Protein AF-A0AA35XGH9-F1 (afdb_monomer_lite)

Organism: Geodia barretti (NCBI:txid519541)

Sequence (153 aa):
MNESHFRDLMIQHCRPPPAKVHTEASLIKMGFPTHLLNGPLTPCLCHLEKASLEKITADGYFCPQCNSKYCELPVTCQVCGLTLVKAPHLARSYYHLFPLPAFTETLLERSICVGCQSIVTEKVYSCPKCTQHFCLDCDLYIHETLHNCPGCL

Secondary structure (DSSP, 8-state):
--HHHHHHHHHHHHSPPPPPTT-------EE-PEEESS---EE-TTSSSS--S-SEES-EEE-TTT--EESSSSEE-TTT-PEE--HHHHHHHHHHHSPPPPPEEE--SSEE-TTT--EESS-EEE-TTT--EE-HHHHHHIIIII-S-TT--

pLDDT: mean 87.05, std 8.36, range [56.78, 95.31]

Radius of gyration: 23.06 Å; chains: 1; bounding box: 48×38×59 Å

Foldseek 3Di:
DDPVVVVVVVVVVVQDDDDDPPDDDDDAAAFAWDKDDQAPFDAAPVCPPPPDPPRTDRIATAGPPPRHGHRDDQDQDPPPRHGYHHPVVVVVCVCSVPFQDQFDWDADQWDQAPPPRDIDGGIWTARPPQRGTHDPVVSCCCRPPVRDDPSVD

InterPro domains:
  IPR004595 TFIIH C1-like domain [PF07975] (119-152)
  IPR004595 TFIIH C1-like domain [SM01047] (112-153)
  IPR007198 Ssl1-like [PF04056] (2-33)
  IPR012170 TFIIH subunit Ssl1/p44 [TIGR00622] (60-152)
  IPR013083 Zinc finger, RING/FYVE/PHD-type [G3DSA:3.30.40.10] (98-153)
  IPR013087 Zinc finger C2H2-type [PS00028] (127-147)
  IPR013087 Zinc finger C2H2-type [PS50157] (125-147)
  IPR046349 C1-like domain superfamily [SSF57889] (96-152)

Structure (mmCIF, N/CA/C/O backbone):
data_AF-A0AA35XGH9-F1
#
_entry.id   AF-A0AA35XGH9-F1
#
loop_
_atom_site.group_PDB
_atom_site.id
_atom_site.type_symbol
_atom_site.label_atom_id
_atom_site.label_alt_id
_atom_site.label_comp_id
_atom_site.label_asym_id
_atom_site.label_entity_id
_atom_site.label_seq_id
_atom_site.pdbx_PDB_ins_code
_atom_site.Cartn_x
_atom_site.Cartn_y
_atom_site.Cartn_z
_atom_site.occupancy
_atom_site.B_iso_or_equiv
_atom_site.auth_seq_id
_atom_site.auth_comp_id
_atom_site.auth_asym_id
_atom_site.auth_atom_id
_atom_site.pdbx_PDB_model_num
ATOM 1 N N . MET A 1 1 ? -17.480 -11.748 -27.181 1.00 63.53 1 MET A N 1
ATOM 2 C CA . MET A 1 1 ? -17.160 -11.405 -25.779 1.00 63.53 1 MET A CA 1
ATOM 3 C C . MET A 1 1 ? -16.435 -12.603 -25.201 1.00 63.53 1 MET A C 1
ATOM 5 O O . MET A 1 1 ? -17.053 -13.651 -25.090 1.00 63.53 1 MET A O 1
ATOM 9 N N . ASN A 1 2 ? -15.132 -12.479 -24.955 1.00 88.00 2 ASN A N 1
ATOM 10 C CA . ASN A 1 2 ? -14.285 -13.590 -24.512 1.00 88.00 2 ASN A CA 1
ATOM 11 C C . ASN A 1 2 ? -14.015 -13.463 -23.008 1.00 88.00 2 ASN A C 1
ATOM 13 O O . ASN A 1 2 ? -14.024 -12.354 -22.475 1.00 88.00 2 ASN A O 1
ATOM 17 N N . GLU A 1 3 ? -13.749 -14.581 -22.337 1.00 93.00 3 GLU A N 1
ATOM 18 C CA . GLU A 1 3 ? -13.469 -14.636 -20.895 1.00 93.00 3 GLU A CA 1
ATOM 19 C C . GLU A 1 3 ? -12.284 -13.745 -20.482 1.00 93.00 3 GLU A C 1
ATOM 21 O O . GLU A 1 3 ? -12.351 -13.061 -19.462 1.00 93.00 3 GLU A O 1
ATOM 26 N N . SER A 1 4 ? -11.242 -13.670 -21.319 1.00 90.75 4 SER A N 1
ATOM 27 C CA . SER A 1 4 ? -10.092 -12.779 -21.111 1.00 90.75 4 SER A CA 1
ATOM 28 C C . SER A 1 4 ? -10.510 -11.313 -21.034 1.00 90.75 4 SER A C 1
ATOM 30 O O . SER A 1 4 ? -10.194 -10.628 -20.069 1.00 90.75 4 SER A O 1
ATOM 32 N N . HIS A 1 5 ? -11.318 -10.863 -21.993 1.00 90.19 5 HIS A N 1
ATOM 33 C CA . HIS A 1 5 ? -11.815 -9.492 -22.026 1.00 90.19 5 HIS A CA 1
ATOM 34 C C . HIS A 1 5 ? -12.677 -9.158 -20.800 1.00 90.19 5 HIS A C 1
ATOM 36 O O . HIS A 1 5 ? -12.585 -8.061 -20.257 1.00 90.19 5 HIS A O 1
ATOM 42 N N . PHE A 1 6 ? -13.497 -10.105 -20.330 1.00 92.88 6 PHE A N 1
ATOM 43 C CA . PHE A 1 6 ? -14.272 -9.914 -19.103 1.00 92.88 6 PHE A CA 1
ATOM 44 C C . PHE A 1 6 ? -13.365 -9.780 -17.872 1.00 92.88 6 PHE A C 1
ATOM 46 O O . PHE A 1 6 ? -13.572 -8.887 -17.050 1.00 92.88 6 PHE A O 1
ATOM 53 N N . ARG A 1 7 ? -12.326 -10.617 -17.763 1.00 91.38 7 ARG A N 1
ATOM 54 C CA . ARG A 1 7 ? -11.330 -10.520 -16.689 1.00 91.38 7 ARG A CA 1
ATOM 55 C C . ARG A 1 7 ? -10.601 -9.174 -16.711 1.00 91.38 7 ARG A C 1
ATOM 57 O O . ARG A 1 7 ? -10.429 -8.575 -15.652 1.00 91.38 7 ARG A O 1
ATOM 64 N N . ASP A 1 8 ? -10.238 -8.679 -17.890 1.00 88.88 8 ASP A N 1
ATOM 65 C CA . ASP A 1 8 ? -9.571 -7.384 -18.045 1.00 88.88 8 ASP A CA 1
ATOM 66 C C . ASP A 1 8 ? -10.461 -6.232 -17.560 1.00 88.88 8 ASP A C 1
ATOM 68 O O . ASP A 1 8 ? -10.007 -5.376 -16.799 1.00 88.88 8 ASP A O 1
ATOM 72 N N . LEU A 1 9 ? -11.750 -6.242 -17.922 1.00 89.75 9 LEU A N 1
ATOM 73 C CA . LEU A 1 9 ? -12.725 -5.263 -17.430 1.00 89.75 9 LEU A CA 1
ATOM 74 C C . LEU A 1 9 ? -12.867 -5.318 -15.902 1.00 89.75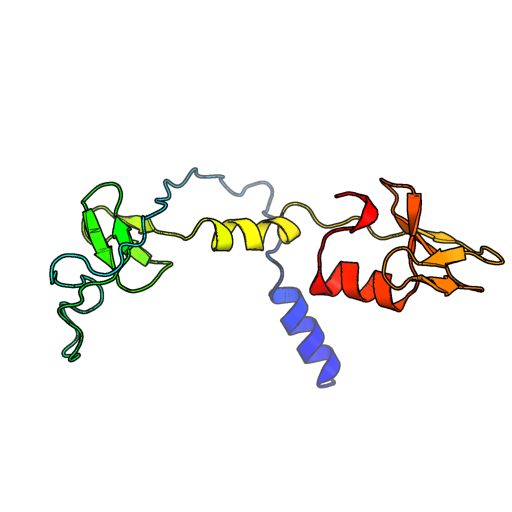 9 LEU A C 1
ATOM 76 O O . LEU A 1 9 ? -12.895 -4.279 -15.242 1.00 89.75 9 LEU A O 1
ATOM 80 N N . MET A 1 10 ? -12.903 -6.517 -15.317 1.00 90.38 10 MET A N 1
ATOM 81 C CA . MET A 1 10 ? -12.958 -6.679 -13.861 1.00 90.38 10 MET A CA 1
ATOM 82 C C . MET A 1 10 ? -11.716 -6.094 -13.175 1.00 90.38 10 MET A C 1
ATOM 84 O O . MET A 1 10 ? -11.847 -5.374 -12.186 1.00 90.38 10 MET A O 1
ATOM 88 N N . ILE A 1 11 ? -10.519 -6.339 -13.720 1.00 86.69 11 ILE A N 1
ATOM 89 C CA . ILE A 1 11 ? -9.257 -5.798 -13.189 1.00 86.69 11 ILE A CA 1
ATOM 90 C C . ILE A 1 11 ? -9.222 -4.268 -13.291 1.00 86.69 11 ILE A C 1
ATOM 92 O O . ILE A 1 11 ? -8.754 -3.602 -12.364 1.00 86.69 11 ILE A O 1
ATOM 96 N N . GLN A 1 12 ? -9.750 -3.687 -14.373 1.00 85.56 12 GLN A N 1
ATOM 97 C CA . GLN A 1 12 ? -9.847 -2.231 -14.518 1.00 85.56 12 GLN A CA 1
ATOM 98 C C . GLN A 1 12 ? -10.669 -1.595 -13.389 1.00 85.56 12 GLN A C 1
ATOM 100 O O . GLN A 1 12 ? -10.284 -0.547 -12.874 1.00 85.56 12 GLN A O 1
ATOM 105 N N . HIS A 1 13 ? -11.741 -2.256 -12.943 1.00 86.38 13 HIS A N 1
ATOM 106 C CA . HIS A 1 13 ? -12.571 -1.788 -11.830 1.00 86.38 13 HIS A CA 1
ATOM 107 C C . HIS A 1 13 ? -11.964 -2.019 -10.438 1.00 86.38 13 HIS A C 1
ATOM 109 O O . HIS A 1 13 ? -12.447 -1.436 -9.468 1.00 86.38 13 HIS A O 1
ATOM 115 N N . CYS A 1 14 ? -10.896 -2.813 -10.309 1.00 84.25 14 CYS A N 1
ATOM 116 C CA . CYS A 1 14 ? -10.157 -2.928 -9.050 1.00 84.25 14 CYS A CA 1
ATOM 117 C C . CYS A 1 14 ? -9.330 -1.671 -8.734 1.00 84.25 14 CYS A C 1
ATOM 119 O O . CYS A 1 14 ? -8.983 -1.449 -7.574 1.00 84.25 14 CYS A O 1
ATOM 121 N N . ARG A 1 15 ? -8.994 -0.851 -9.741 1.00 79.38 15 ARG A N 1
ATOM 122 C CA . ARG A 1 15 ? -8.259 0.403 -9.536 1.00 79.38 15 ARG A CA 1
ATOM 123 C C . ARG A 1 15 ? -9.233 1.496 -9.084 1.00 79.38 15 ARG A C 1
ATOM 125 O O . ARG A 1 15 ? -10.244 1.704 -9.757 1.00 79.38 15 ARG A O 1
ATOM 132 N N . PRO A 1 16 ? -8.951 2.215 -7.981 1.00 84.25 16 PRO A N 1
ATOM 133 C CA . PRO A 1 16 ? -9.816 3.304 -7.550 1.00 84.25 16 PRO A CA 1
ATOM 134 C C . PRO A 1 16 ? -9.876 4.373 -8.655 1.00 84.25 16 PRO A C 1
ATOM 136 O O . PRO A 1 16 ? -8.824 4.831 -9.112 1.00 84.25 16 PRO A O 1
ATOM 139 N N . PRO A 1 17 ? -11.076 4.758 -9.126 1.00 83.62 17 PRO A N 1
ATOM 140 C CA . PRO A 1 17 ? -11.205 5.750 -10.180 1.00 83.62 17 PRO A CA 1
ATOM 141 C C . PRO A 1 17 ? -10.772 7.132 -9.672 1.00 83.62 17 PRO A C 1
ATOM 143 O O . PRO A 1 17 ? -10.916 7.425 -8.480 1.00 83.62 17 PRO A O 1
ATOM 146 N N . PRO A 1 18 ? -10.280 8.014 -10.558 1.00 83.62 18 PRO A N 1
ATOM 147 C CA . PRO A 1 18 ? -9.974 9.385 -10.177 1.00 83.62 18 PRO A CA 1
ATOM 148 C C . PRO A 1 18 ? -11.241 10.092 -9.677 1.00 83.62 18 PRO A C 1
ATOM 150 O O . PRO A 1 18 ? -12.328 9.936 -10.243 1.00 83.62 18 PRO A O 1
ATOM 153 N N . ALA A 1 19 ? -11.101 10.881 -8.611 1.00 82.94 19 ALA A N 1
ATOM 154 C CA . ALA A 1 19 ? -12.203 11.670 -8.075 1.00 82.94 19 ALA A CA 1
ATOM 155 C C . ALA A 1 19 ? -12.671 12.719 -9.099 1.00 82.94 19 ALA A C 1
ATOM 157 O O . ALA A 1 19 ? -11.871 13.307 -9.829 1.00 82.94 19 ALA A O 1
ATOM 158 N N . LYS A 1 20 ? -13.981 12.983 -9.144 1.00 86.50 20 LYS A N 1
ATOM 159 C CA . LYS A 1 20 ? -14.540 14.062 -9.973 1.00 86.50 20 LYS A CA 1
ATOM 160 C C . LYS A 1 20 ? -14.207 15.415 -9.338 1.00 86.50 20 LYS A C 1
ATOM 162 O O . LYS A 1 20 ? -14.159 15.514 -8.116 1.00 86.50 20 LYS A O 1
ATOM 167 N N . VAL A 1 21 ? -14.070 16.464 -10.151 1.00 78.25 21 VAL A N 1
ATOM 168 C CA . VAL A 1 21 ? -13.661 17.822 -9.718 1.00 78.25 21 VAL A CA 1
ATOM 169 C C . VAL A 1 21 ? -14.562 18.416 -8.616 1.00 78.25 21 VAL A C 1
ATOM 171 O O . VAL A 1 21 ? -14.096 19.204 -7.806 1.00 78.25 21 VAL A O 1
ATOM 174 N N . HIS A 1 22 ? -15.829 17.999 -8.533 1.00 80.25 22 HIS A N 1
ATOM 175 C CA . HIS A 1 22 ? -16.792 18.454 -7.516 1.00 80.25 22 HIS A CA 1
ATOM 176 C C . HIS A 1 22 ? -16.947 17.498 -6.320 1.00 80.25 22 HIS A C 1
ATOM 178 O O . HIS A 1 22 ? -17.946 17.560 -5.610 1.00 80.25 22 HIS A O 1
ATOM 184 N N . THR A 1 23 ? -16.006 16.575 -6.112 1.00 83.06 23 THR A N 1
ATOM 185 C CA . THR A 1 23 ? -16.053 15.662 -4.961 1.00 83.06 23 THR A CA 1
ATOM 186 C C . THR A 1 23 ? -15.514 16.386 -3.734 1.00 83.06 23 THR A C 1
ATOM 188 O O . THR A 1 23 ? -14.356 16.799 -3.722 1.00 83.06 23 THR A O 1
ATOM 191 N N . GLU A 1 24 ? -16.339 16.543 -2.702 1.00 85.81 24 GLU A N 1
ATOM 192 C CA . GLU A 1 24 ? -15.900 17.138 -1.441 1.00 85.81 24 GLU A CA 1
ATOM 193 C C . GLU A 1 24 ? -14.870 16.234 -0.752 1.00 85.81 24 GLU A C 1
ATOM 195 O O . GLU A 1 24 ? -15.102 15.043 -0.529 1.00 85.81 24 GLU A O 1
ATOM 200 N N . ALA A 1 25 ? -13.713 16.803 -0.411 1.00 83.19 25 ALA A N 1
ATOM 201 C CA . ALA A 1 25 ? -12.694 16.123 0.373 1.00 83.19 25 ALA A CA 1
ATOM 202 C C . ALA A 1 25 ? -12.967 16.361 1.862 1.00 83.19 25 ALA A C 1
ATOM 204 O O . ALA A 1 25 ? -12.795 17.471 2.364 1.00 83.19 25 ALA A O 1
ATOM 205 N N . SER A 1 26 ? -13.384 15.313 2.570 1.00 86.56 26 SER A N 1
ATOM 206 C CA . SER A 1 26 ? -13.569 15.348 4.021 1.00 86.56 26 SER A CA 1
ATOM 207 C C . SER A 1 26 ? -12.416 14.642 4.726 1.00 86.56 26 SER A C 1
ATOM 209 O O . SER A 1 26 ? -12.017 13.539 4.345 1.00 86.56 26 SER A O 1
ATOM 211 N N . LEU A 1 27 ? -11.873 15.280 5.763 1.00 88.25 27 LEU A N 1
ATOM 212 C CA . LEU A 1 27 ? -10.833 14.688 6.592 1.00 88.25 27 LEU A CA 1
ATOM 213 C C . LEU A 1 27 ? -11.474 13.764 7.628 1.00 88.25 27 LEU A C 1
ATOM 215 O O . LEU A 1 27 ? -12.161 14.212 8.545 1.00 88.25 27 LEU A O 1
ATOM 219 N N . ILE A 1 28 ? -11.201 12.469 7.508 1.00 87.62 28 ILE A N 1
ATOM 220 C CA . ILE A 1 28 ? -11.657 11.472 8.474 1.00 87.62 28 ILE A CA 1
ATOM 221 C C . ILE A 1 28 ? -10.590 11.219 9.539 1.00 87.62 28 ILE A C 1
ATOM 223 O O . ILE A 1 28 ? -9.399 11.101 9.250 1.00 87.62 28 ILE A O 1
ATOM 227 N N . LYS A 1 29 ? -11.024 11.095 10.794 1.00 89.94 29 LYS A N 1
ATOM 228 C CA . LYS A 1 29 ? -10.147 10.686 11.892 1.00 89.94 29 LYS A CA 1
ATOM 229 C C . LYS A 1 29 ? -9.981 9.166 11.861 1.00 89.94 29 LYS A C 1
ATOM 231 O O . LYS A 1 29 ? -10.968 8.435 11.912 1.00 89.94 29 LYS A O 1
ATOM 236 N N . MET A 1 30 ? -8.739 8.695 11.816 1.00 91.62 30 MET A N 1
ATOM 237 C CA . MET A 1 30 ? -8.394 7.272 11.888 1.00 91.62 30 MET A CA 1
ATOM 238 C C . MET A 1 30 ? -7.582 6.971 13.151 1.00 91.62 30 MET A C 1
ATOM 240 O O . MET A 1 30 ? -6.865 7.831 13.659 1.00 91.62 30 MET A O 1
ATOM 244 N N . GLY A 1 31 ? -7.708 5.750 13.668 1.00 93.94 31 GLY A N 1
ATOM 245 C CA . GLY A 1 31 ? -6.945 5.247 14.806 1.00 93.94 31 GLY A CA 1
ATOM 246 C C . GLY A 1 31 ? -6.025 4.099 14.406 1.00 93.94 31 GLY A C 1
ATOM 247 O O . GLY A 1 31 ? -6.461 3.161 13.740 1.00 93.94 31 GLY A O 1
ATOM 248 N N . PHE A 1 32 ? -4.774 4.149 14.866 1.00 94.56 32 PHE A N 1
ATOM 249 C CA . PHE A 1 32 ? -3.807 3.056 14.747 1.00 94.56 32 PHE A CA 1
ATOM 250 C C . PHE A 1 32 ? -3.709 2.333 16.094 1.00 94.56 32 PHE A C 1
ATOM 252 O O . PHE A 1 32 ? -2.993 2.795 16.984 1.00 94.56 32 PHE A O 1
ATOM 259 N N . PRO A 1 33 ? -4.478 1.256 16.301 1.00 92.69 33 PRO A N 1
ATOM 260 C CA . PRO A 1 33 ? -4.474 0.539 17.566 1.00 92.69 33 PRO A CA 1
ATOM 261 C C . PRO A 1 33 ? -3.170 -0.244 17.754 1.00 92.69 33 PRO A C 1
ATOM 263 O O . PRO A 1 33 ? -2.594 -0.776 16.800 1.00 92.69 33 PRO A O 1
ATOM 266 N N . THR A 1 34 ? -2.731 -0.362 19.003 1.00 89.31 34 THR A N 1
ATOM 267 C CA . THR A 1 34 ? -1.621 -1.240 19.379 1.00 89.31 34 THR A CA 1
ATOM 268 C C . THR A 1 34 ? -2.110 -2.680 19.489 1.00 89.31 34 THR A C 1
ATOM 270 O O . THR A 1 34 ? -3.227 -2.937 19.944 1.00 89.31 34 THR A O 1
ATOM 273 N N . HIS A 1 35 ? -1.276 -3.623 19.051 1.00 91.75 35 HIS A N 1
ATOM 274 C CA . HIS A 1 35 ? -1.524 -5.047 19.240 1.00 91.75 35 HIS A CA 1
ATOM 275 C C . HIS A 1 35 ? -0.848 -5.499 20.529 1.00 91.75 35 HIS A C 1
ATOM 277 O O . HIS A 1 35 ? 0.374 -5.392 20.643 1.00 91.75 35 HIS A O 1
ATOM 283 N N . LEU A 1 36 ? -1.628 -5.987 21.489 1.00 88.00 36 LEU A N 1
ATOM 284 C CA . LEU A 1 36 ? -1.092 -6.550 22.721 1.00 88.00 36 LEU A CA 1
ATOM 285 C C . LEU A 1 36 ? -1.199 -8.072 22.659 1.00 88.00 36 LEU A C 1
ATOM 287 O O . LEU A 1 36 ? -2.270 -8.612 22.390 1.00 88.00 36 LEU A O 1
ATOM 291 N N . LEU A 1 37 ? -0.078 -8.744 22.912 1.00 85.31 37 LEU A N 1
ATOM 292 C CA . LEU A 1 37 ? 0.010 -10.194 23.049 1.00 85.31 37 LEU A CA 1
ATOM 293 C C . LEU A 1 37 ? 0.059 -10.538 24.540 1.00 85.31 37 LEU A C 1
ATOM 295 O O . LEU A 1 37 ? 0.757 -9.860 25.293 1.00 85.31 37 LEU A O 1
ATOM 299 N N . ASN A 1 38 ? -0.638 -11.598 24.955 1.00 79.50 38 ASN A N 1
ATOM 300 C CA . ASN A 1 38 ? -0.615 -12.118 26.331 1.00 79.50 38 ASN A CA 1
ATOM 301 C C . ASN A 1 38 ? -1.017 -11.088 27.404 1.00 79.50 38 ASN A C 1
ATOM 303 O O . ASN A 1 38 ? -0.414 -11.013 28.474 1.00 79.50 38 ASN A O 1
ATOM 307 N N . GLY A 1 39 ? -2.033 -10.277 27.107 1.00 75.31 39 GLY A N 1
ATOM 308 C CA . GLY A 1 39 ? -2.626 -9.351 28.062 1.00 75.31 39 GLY A CA 1
ATOM 309 C C . GLY A 1 39 ? -3.619 -10.027 29.018 1.00 75.31 39 GLY A C 1
ATOM 310 O O . GLY A 1 39 ? -3.832 -11.242 28.969 1.00 75.31 39 GLY A O 1
ATOM 311 N N . PRO A 1 40 ? -4.270 -9.241 29.892 1.00 77.75 40 PRO A N 1
ATOM 312 C CA . PRO A 1 40 ? -5.363 -9.749 30.705 1.00 77.75 40 PRO A CA 1
ATOM 313 C C . PRO A 1 40 ? -6.503 -10.258 29.815 1.00 77.75 40 PRO A C 1
ATOM 315 O O . PRO A 1 40 ? -6.842 -9.655 28.791 1.00 77.75 40 PRO A O 1
ATOM 318 N N . LEU A 1 41 ? -7.121 -11.357 30.250 1.00 84.12 41 LEU A N 1
ATOM 319 C CA . LEU A 1 41 ? -8.308 -11.928 29.626 1.00 84.12 41 LEU A CA 1
ATOM 320 C C . LEU A 1 41 ? -9.440 -10.897 29.650 1.00 84.12 41 LEU A C 1
ATOM 322 O O . LEU A 1 41 ? -10.064 -10.643 30.676 1.00 84.12 41 LEU A O 1
ATOM 326 N N . THR A 1 42 ? -9.677 -10.279 28.500 1.00 84.69 42 THR A N 1
ATOM 327 C CA . THR A 1 42 ? -10.656 -9.203 28.325 1.00 84.69 42 THR A CA 1
ATOM 328 C C . THR A 1 42 ? -11.686 -9.613 27.281 1.00 84.69 42 THR A C 1
ATOM 330 O O . THR A 1 42 ? -11.373 -10.406 26.387 1.00 84.69 42 THR A O 1
ATOM 333 N N . PRO A 1 43 ? -12.926 -9.113 27.350 1.00 86.44 43 PRO A N 1
ATOM 334 C CA . PRO A 1 43 ? -13.907 -9.415 26.325 1.00 86.44 43 PRO A CA 1
ATOM 335 C C . PRO A 1 43 ? -13.574 -8.691 25.011 1.00 86.44 43 PRO A C 1
ATOM 337 O O . PRO A 1 43 ? -13.123 -7.544 25.016 1.00 86.44 43 PRO A O 1
ATOM 340 N N . CYS A 1 44 ? -13.773 -9.359 23.876 1.00 86.75 44 CYS A N 1
ATOM 341 C CA . CYS A 1 44 ? -13.643 -8.750 22.551 1.00 86.75 44 CYS A CA 1
ATOM 342 C C . CYS A 1 44 ? -14.988 -8.169 22.100 1.00 86.75 44 CYS A C 1
ATOM 344 O O . CYS A 1 44 ? -15.990 -8.884 22.052 1.00 86.75 44 CYS A O 1
ATOM 346 N N . LEU A 1 45 ? -15.013 -6.893 21.705 1.00 85.19 45 LEU A N 1
ATOM 347 C CA . LEU A 1 45 ? -16.254 -6.224 21.308 1.00 85.19 45 LEU A CA 1
ATOM 348 C C . LEU A 1 45 ? -16.804 -6.733 19.962 1.00 85.19 45 LEU A C 1
ATOM 350 O O . LEU A 1 45 ? -18.004 -6.647 19.732 1.00 85.19 45 LEU A O 1
ATOM 354 N N . CYS A 1 46 ? -15.965 -7.335 19.108 1.00 80.00 46 CYS A N 1
ATOM 355 C CA . CYS A 1 46 ? -16.407 -7.985 17.864 1.00 80.00 46 CYS A CA 1
ATOM 356 C C . CYS A 1 46 ? -17.351 -9.173 18.109 1.00 80.00 46 CYS A C 1
ATOM 358 O O . CYS A 1 46 ? -18.161 -9.521 17.249 1.00 80.00 46 CYS A O 1
ATOM 360 N N . HIS A 1 47 ? -17.190 -9.840 19.255 1.00 78.81 47 HIS A N 1
ATOM 361 C CA . HIS A 1 47 ? -17.782 -11.146 19.551 1.00 78.81 47 HIS A CA 1
ATOM 362 C C . HIS A 1 47 ? -18.714 -11.114 20.762 1.00 78.81 47 HIS A C 1
ATOM 364 O O . HIS A 1 47 ? -19.193 -12.158 21.191 1.00 78.81 47 HIS A O 1
ATOM 370 N N . LEU A 1 48 ? -18.992 -9.932 21.320 1.00 72.81 48 LEU A N 1
ATOM 371 C CA . LEU A 1 48 ? -19.848 -9.819 22.499 1.00 72.81 48 LEU A CA 1
ATOM 372 C C . LEU A 1 48 ? -21.270 -10.346 22.223 1.00 72.81 48 LEU A C 1
ATOM 374 O O . LEU A 1 48 ? -21.836 -11.061 23.051 1.00 72.81 48 LEU A O 1
ATOM 378 N N . GLU A 1 49 ? -21.808 -10.033 21.040 1.00 65.81 49 GLU A N 1
ATOM 379 C CA . GLU A 1 49 ? -23.177 -10.374 20.617 1.00 65.81 49 GLU A CA 1
ATOM 380 C C . GLU A 1 49 ? -23.276 -11.717 19.885 1.00 65.81 49 GLU A C 1
ATOM 382 O O . GLU A 1 49 ? -24.303 -12.393 19.936 1.00 65.81 49 GLU A O 1
ATOM 387 N N . LYS A 1 50 ? -22.200 -12.142 19.215 1.00 62.94 50 LYS A N 1
ATOM 388 C CA . LYS A 1 50 ? -22.163 -13.426 18.510 1.00 62.94 50 LYS A CA 1
ATOM 389 C C . LYS A 1 50 ? -21.916 -14.527 19.540 1.00 62.94 50 LYS A C 1
ATOM 391 O O . LYS A 1 50 ? -21.011 -14.434 20.362 1.00 62.94 50 LYS A O 1
ATOM 396 N N . ALA A 1 51 ? -22.724 -15.583 19.527 1.00 56.78 51 ALA A N 1
ATOM 397 C CA . ALA A 1 51 ? -22.583 -16.737 20.420 1.00 56.78 51 ALA A CA 1
ATOM 398 C C . ALA A 1 51 ? -21.354 -17.617 20.076 1.00 56.78 51 ALA A C 1
ATOM 400 O O . ALA A 1 51 ? -21.450 -18.839 20.053 1.00 56.78 51 ALA A O 1
ATOM 401 N N . SER A 1 52 ? -20.209 -17.010 19.756 1.00 57.44 52 SER A N 1
ATOM 402 C CA . SER A 1 52 ? -18.950 -17.697 19.475 1.00 57.44 52 SER A CA 1
ATOM 403 C C . SER A 1 52 ? -18.172 -17.975 20.767 1.00 57.44 52 SER A C 1
ATOM 405 O O . SER A 1 52 ? -18.288 -17.248 21.753 1.00 57.44 52 SER A O 1
ATOM 407 N N . LEU A 1 53 ? -17.373 -19.049 20.767 1.00 57.78 53 LEU A N 1
ATOM 408 C CA . LEU A 1 53 ? -16.575 -19.499 21.918 1.00 57.78 53 LEU A CA 1
ATOM 409 C C . LEU A 1 53 ? -15.414 -18.549 22.294 1.00 57.78 53 LEU A C 1
ATOM 411 O O . LEU A 1 53 ? -14.840 -18.684 23.369 1.00 57.78 53 LEU A O 1
ATOM 415 N N . GLU A 1 54 ? -15.092 -17.558 21.460 1.00 60.84 54 GLU A N 1
ATOM 416 C CA . GLU A 1 54 ? -13.916 -16.679 21.591 1.00 60.84 54 GLU A CA 1
ATOM 417 C C . GLU A 1 54 ? -14.255 -15.300 22.187 1.00 60.84 54 GLU A C 1
ATOM 419 O O . GLU A 1 54 ? -13.747 -14.257 21.764 1.00 60.84 54 GLU A O 1
ATOM 424 N N . LYS A 1 55 ? -15.167 -15.263 23.165 1.00 66.56 55 LYS A N 1
ATOM 425 C CA . LYS A 1 55 ? -15.596 -14.002 23.796 1.00 66.56 55 LYS A CA 1
ATOM 426 C C . LYS A 1 55 ? -14.479 -13.323 24.571 1.00 66.56 55 LYS A C 1
ATOM 428 O O . LYS A 1 55 ? -14.473 -12.098 24.661 1.00 66.56 55 LYS A O 1
ATOM 433 N N . ILE A 1 56 ? -13.555 -14.101 25.128 1.00 78.25 56 ILE A N 1
ATOM 434 C CA . ILE A 1 56 ? -12.498 -13.626 26.015 1.00 78.25 56 ILE A CA 1
ATOM 435 C C . ILE A 1 56 ? -11.167 -14.153 25.492 1.00 78.25 56 ILE A C 1
ATOM 437 O O . ILE A 1 56 ? -10.920 -15.354 25.494 1.00 78.25 56 ILE A O 1
ATOM 441 N N . THR A 1 57 ? -10.313 -13.236 25.058 1.00 82.25 57 THR A N 1
ATOM 442 C CA . THR A 1 57 ? -8.968 -13.536 24.549 1.00 82.25 57 THR A CA 1
ATOM 443 C C . THR A 1 57 ? -7.934 -12.703 25.303 1.00 82.25 57 THR A C 1
ATOM 445 O O . THR A 1 57 ? -8.260 -11.650 25.868 1.00 82.25 57 THR A O 1
ATOM 448 N N . ALA A 1 58 ? -6.694 -13.179 25.354 1.00 83.56 58 ALA A N 1
ATOM 449 C CA . ALA A 1 58 ? -5.578 -12.431 25.938 1.00 83.56 58 ALA A CA 1
ATOM 450 C C . ALA A 1 58 ? -4.955 -11.452 24.927 1.00 83.56 58 ALA A C 1
ATOM 452 O O . ALA A 1 58 ? -4.320 -10.472 25.310 1.00 83.56 58 ALA A O 1
ATOM 453 N N . ASP A 1 59 ? -5.146 -11.713 23.637 1.00 88.69 59 ASP A N 1
ATOM 454 C CA . ASP A 1 59 ? -4.617 -10.959 22.511 1.00 88.69 59 ASP A CA 1
ATOM 455 C C . ASP A 1 59 ? -5.695 -10.116 21.816 1.00 88.69 59 ASP A C 1
ATOM 457 O O . ASP A 1 59 ? -6.893 -10.430 21.832 1.00 88.69 59 ASP A O 1
ATOM 461 N N . GLY A 1 60 ? -5.264 -8.997 21.236 1.00 91.12 60 GLY A N 1
ATOM 462 C CA . GLY A 1 60 ? -6.122 -8.134 20.434 1.00 91.12 60 GLY A CA 1
ATOM 463 C C . GLY A 1 60 ? -5.571 -6.727 20.223 1.00 91.12 60 GLY A C 1
ATOM 464 O O . GLY A 1 60 ? -4.513 -6.341 20.724 1.00 91.12 60 GLY A O 1
ATOM 465 N N . TYR A 1 61 ? -6.328 -5.951 19.456 1.00 93.19 61 TYR A N 1
ATOM 466 C CA . TYR A 1 61 ? -6.079 -4.555 19.128 1.00 93.19 61 TYR A CA 1
ATOM 467 C C . TYR A 1 61 ? -6.886 -3.636 20.038 1.00 93.19 61 TYR A C 1
ATOM 469 O O . TYR A 1 61 ? -8.099 -3.803 20.180 1.00 93.19 61 TYR A O 1
ATOM 477 N N . PHE A 1 62 ? -6.229 -2.629 20.608 1.00 93.62 62 PHE A N 1
ATOM 478 C CA . PHE A 1 62 ? -6.852 -1.704 21.554 1.00 93.62 62 PHE A CA 1
ATOM 479 C C . PHE A 1 62 ? -7.094 -0.340 20.919 1.00 93.62 62 PHE A C 1
ATOM 481 O O . PHE A 1 62 ? -6.186 0.289 20.376 1.00 93.62 62 PHE A O 1
ATOM 488 N N . CYS A 1 63 ? -8.342 0.129 20.981 1.00 94.12 63 CYS A N 1
ATOM 489 C CA . CYS A 1 63 ? -8.705 1.443 20.463 1.00 94.12 63 CYS A CA 1
ATOM 490 C C . CYS A 1 63 ? -7.935 2.547 21.214 1.00 94.12 63 CYS A C 1
ATOM 492 O O . CYS A 1 63 ? -8.083 2.649 22.431 1.00 94.12 63 CYS A O 1
ATOM 494 N N . PRO A 1 64 ? -7.211 3.445 20.524 1.00 94.38 64 PRO A N 1
ATOM 495 C CA . PRO A 1 64 ? -6.407 4.475 21.187 1.00 94.38 64 PRO A CA 1
ATOM 496 C C . PRO A 1 64 ? -7.237 5.563 21.891 1.00 94.38 64 PRO A C 1
ATOM 498 O O . PRO A 1 64 ? -6.681 6.355 22.642 1.00 94.38 64 PRO A O 1
ATOM 501 N N . GLN A 1 65 ? -8.551 5.637 21.643 1.00 94.38 65 GLN A N 1
ATOM 502 C CA . GLN A 1 65 ? -9.421 6.674 22.213 1.00 94.38 65 GLN A CA 1
ATOM 503 C C . GLN A 1 65 ? -10.257 6.184 23.405 1.00 94.38 65 GLN A C 1
ATOM 505 O O . GLN A 1 65 ? -10.468 6.940 24.345 1.00 94.38 65 GLN A O 1
ATOM 510 N N . CYS A 1 66 ? -10.750 4.944 23.374 1.00 94.38 66 CYS A N 1
ATOM 511 C CA . CYS A 1 66 ? -11.627 4.397 24.423 1.00 94.38 66 CYS A CA 1
ATOM 512 C C . CYS A 1 66 ? -11.127 3.078 25.027 1.00 94.38 66 CYS A C 1
ATOM 514 O O . CYS A 1 66 ? -11.792 2.509 25.886 1.00 94.38 66 CYS A O 1
ATOM 516 N N . ASN A 1 67 ? -9.982 2.570 24.564 1.00 92.19 67 ASN A N 1
ATOM 517 C CA . ASN A 1 67 ? -9.346 1.341 25.037 1.00 92.19 67 ASN A CA 1
ATOM 518 C C . ASN A 1 67 ? -10.182 0.048 24.888 1.00 92.19 67 ASN A C 1
ATOM 520 O O . ASN A 1 67 ? -9.864 -0.973 25.491 1.00 92.19 67 ASN A O 1
ATOM 524 N N . SER A 1 68 ? -11.238 0.051 24.066 1.00 91.69 68 SER A N 1
ATOM 525 C CA . SER A 1 68 ? -11.997 -1.166 23.742 1.00 91.69 68 SER A CA 1
ATOM 526 C C . SER A 1 68 ? -11.175 -2.125 22.871 1.00 91.69 68 SER A C 1
ATOM 528 O O . SER A 1 68 ? -10.473 -1.660 21.965 1.00 91.69 68 SER A O 1
ATOM 530 N N . LYS A 1 69 ? -11.328 -3.438 23.083 1.00 92.06 69 LYS A N 1
ATOM 531 C CA . LYS A 1 69 ? -10.572 -4.486 22.383 1.00 92.06 69 LYS A CA 1
ATOM 532 C C . LYS A 1 69 ? -11.297 -5.060 21.155 1.00 92.06 69 LYS A C 1
ATOM 534 O O . LYS A 1 69 ? -12.486 -5.376 21.233 1.00 92.06 69 LYS A O 1
ATOM 539 N N . TYR A 1 70 ? -10.542 -5.284 20.077 1.00 91.44 70 TYR A N 1
ATOM 540 C CA . TYR A 1 70 ? -10.963 -5.936 18.829 1.00 91.44 70 TYR A CA 1
ATOM 541 C C . TYR A 1 70 ? -9.976 -7.039 18.422 1.00 91.44 70 TYR A C 1
ATOM 543 O O . TYR A 1 70 ? -8.778 -6.900 18.638 1.00 91.44 70 TYR A O 1
ATOM 551 N N . CYS A 1 71 ? -10.454 -8.125 17.819 1.00 89.44 71 CYS A N 1
ATOM 552 C CA . CYS A 1 71 ? -9.606 -9.235 17.357 1.00 89.44 71 CYS A CA 1
ATOM 553 C C . CYS A 1 71 ? -9.006 -8.994 15.963 1.00 89.44 71 CYS A C 1
ATOM 555 O O . CYS A 1 71 ? -7.915 -9.468 15.664 1.00 89.44 71 CYS A O 1
ATOM 557 N N . GLU A 1 72 ? -9.686 -8.216 15.122 1.00 88.06 72 GLU A N 1
ATOM 558 C CA . GLU A 1 72 ? -9.314 -8.005 13.725 1.00 88.06 72 GLU A CA 1
ATOM 559 C C . GLU A 1 72 ? -9.414 -6.530 13.334 1.00 88.06 72 GLU A C 1
ATOM 561 O O . GLU A 1 72 ? -10.082 -5.728 13.988 1.00 88.06 72 GLU A O 1
ATOM 566 N N . LEU A 1 73 ? -8.718 -6.177 12.254 1.00 91.19 73 LEU A N 1
ATOM 567 C CA . LEU A 1 73 ? -8.714 -4.855 11.632 1.00 91.19 73 LEU A CA 1
ATOM 568 C C . LEU A 1 73 ? -8.806 -5.038 10.114 1.00 91.19 73 LEU A C 1
ATOM 570 O O . LEU A 1 73 ? -8.172 -5.960 9.599 1.00 91.19 73 LEU A O 1
ATOM 574 N N . PRO A 1 74 ? -9.465 -4.135 9.372 1.00 92.62 74 PRO A N 1
ATOM 575 C CA . PRO A 1 74 ? -10.019 -2.852 9.808 1.00 92.62 74 PRO A CA 1
ATOM 576 C C . PRO A 1 74 ? -11.421 -2.968 10.427 1.00 92.62 74 PRO A C 1
ATOM 578 O O . PRO A 1 74 ? -12.241 -3.746 9.953 1.00 92.62 74 PRO A O 1
ATOM 581 N N . VAL A 1 75 ? -11.716 -2.164 11.454 1.00 92.12 75 VAL A N 1
ATOM 582 C CA . VAL A 1 75 ? -13.054 -2.109 12.082 1.00 92.12 75 VAL A CA 1
ATOM 583 C C . VAL A 1 75 ? -13.394 -0.699 12.552 1.00 92.12 75 VAL A C 1
ATOM 585 O O . VAL A 1 75 ? -12.510 0.066 12.931 1.00 92.12 75 VAL A O 1
ATOM 588 N N . THR A 1 76 ? -14.680 -0.360 12.597 1.00 93.56 76 THR A N 1
ATOM 589 C CA . THR A 1 76 ? -15.151 0.857 13.271 1.00 93.56 76 THR A CA 1
ATOM 590 C C . THR A 1 76 ? -15.421 0.554 14.739 1.00 93.56 76 THR A C 1
ATOM 592 O O . THR A 1 76 ? -16.139 -0.394 15.067 1.00 93.56 76 THR A O 1
ATOM 595 N N . CYS A 1 77 ? -14.839 1.353 15.634 1.00 93.81 77 CYS A N 1
ATOM 596 C CA . CYS A 1 77 ? -15.012 1.180 17.069 1.00 93.81 77 CYS A CA 1
ATOM 597 C C . CYS A 1 77 ? -16.474 1.422 17.480 1.00 93.81 77 CYS A C 1
ATOM 599 O O . CYS A 1 77 ? -16.985 2.522 17.293 1.00 93.81 77 CYS A O 1
ATOM 601 N N . GLN A 1 78 ? -17.121 0.439 18.110 1.00 91.56 78 GLN A N 1
ATOM 602 C CA . GLN A 1 78 ? -18.533 0.538 18.517 1.00 91.56 78 GLN A CA 1
ATOM 603 C C . GLN A 1 78 ? -18.760 1.466 19.722 1.00 91.56 78 GLN A C 1
ATOM 605 O O . GLN A 1 78 ? -19.884 1.872 19.983 1.00 91.56 78 GLN A O 1
ATOM 610 N N . VAL A 1 79 ? -17.698 1.819 20.455 1.00 93.25 79 VAL A N 1
ATOM 611 C CA . VAL A 1 79 ? -17.789 2.705 21.630 1.00 93.25 79 VAL A CA 1
ATOM 612 C C . VAL A 1 79 ? -17.641 4.176 21.244 1.00 93.25 79 VAL A C 1
ATOM 614 O O . VAL A 1 79 ? -18.377 5.019 21.740 1.00 93.25 79 VAL A O 1
ATOM 617 N N . CYS A 1 80 ? -16.676 4.505 20.378 1.00 94.75 80 CYS A N 1
ATOM 618 C CA . CYS A 1 80 ? -16.342 5.899 20.055 1.00 94.75 80 CYS A CA 1
ATOM 619 C C . CYS A 1 80 ? -16.459 6.267 18.569 1.00 94.75 80 CYS A C 1
ATOM 621 O O . CYS A 1 80 ? -16.154 7.400 18.206 1.00 94.75 80 CYS A O 1
ATOM 623 N N . GLY A 1 81 ? -16.843 5.326 17.703 1.00 93.19 81 GLY A N 1
ATOM 624 C CA . GLY A 1 81 ? -17.008 5.546 16.262 1.00 93.19 81 GLY A CA 1
ATOM 625 C C . GLY A 1 81 ? -15.706 5.692 15.467 1.00 93.19 81 GLY A C 1
ATOM 626 O O . GLY A 1 81 ? -15.753 5.887 14.257 1.00 93.19 81 GLY A O 1
ATOM 627 N N . LEU A 1 82 ? -14.535 5.603 16.108 1.00 95.06 82 LEU A N 1
ATOM 628 C CA . LEU A 1 82 ? -13.244 5.765 15.435 1.00 95.06 82 LEU A CA 1
ATOM 629 C C . LEU A 1 82 ? -12.940 4.578 14.507 1.00 95.06 82 LEU A C 1
ATOM 631 O O . LEU A 1 82 ? -12.951 3.428 14.951 1.00 95.06 82 LEU A O 1
ATOM 635 N N . THR A 1 83 ? -12.598 4.855 13.248 1.00 94.06 83 THR A N 1
ATOM 636 C CA . THR A 1 83 ? -12.143 3.838 12.288 1.00 94.06 83 THR A CA 1
ATOM 637 C C . THR A 1 83 ? -10.738 3.364 12.649 1.00 94.06 83 THR A C 1
ATOM 639 O O . THR A 1 83 ? -9.786 4.145 12.623 1.00 94.06 83 THR A O 1
ATOM 642 N N . LEU A 1 84 ? -10.602 2.083 12.979 1.00 94.00 84 LEU A N 1
ATOM 643 C CA . LEU A 1 84 ? -9.349 1.445 13.364 1.00 94.00 84 LEU A CA 1
ATOM 644 C C . LEU A 1 84 ? -8.737 0.718 12.169 1.00 94.00 84 LEU A C 1
ATOM 646 O O . LEU A 1 84 ? -9.359 -0.163 11.574 1.00 94.00 84 LEU A O 1
ATOM 650 N N . VAL A 1 85 ? -7.496 1.060 11.837 1.00 93.69 85 VAL A N 1
ATOM 651 C CA . VAL A 1 85 ? -6.762 0.485 10.703 1.00 93.69 85 VAL A CA 1
ATOM 652 C C . VAL A 1 85 ? -5.317 0.192 11.088 1.00 93.69 85 VAL A C 1
ATOM 654 O O . VAL A 1 85 ? -4.743 0.845 11.956 1.00 93.69 85 VAL A O 1
ATOM 657 N N . LYS A 1 86 ? -4.694 -0.781 10.418 1.00 90.81 86 LYS A N 1
ATOM 658 C CA . LYS A 1 86 ? -3.240 -0.962 10.486 1.00 90.81 86 LYS A CA 1
ATOM 659 C C . LYS A 1 86 ? -2.568 0.036 9.547 1.00 90.81 86 LYS A C 1
ATOM 661 O O . LYS A 1 86 ? -3.016 0.195 8.413 1.00 90.81 86 LYS A O 1
ATOM 666 N N . ALA A 1 87 ? -1.452 0.630 9.969 1.00 87.19 87 ALA A N 1
ATOM 667 C CA . ALA A 1 87 ? -0.641 1.478 9.091 1.00 87.19 87 ALA A CA 1
ATOM 668 C C . ALA A 1 87 ? -0.264 0.777 7.761 1.00 87.19 87 ALA A C 1
ATOM 670 O O . ALA A 1 87 ? -0.445 1.394 6.712 1.00 87.19 87 ALA A O 1
ATOM 671 N N . PRO A 1 88 ? 0.111 -0.524 7.746 1.00 85.38 88 PRO A N 1
ATOM 672 C CA . PRO A 1 88 ? 0.311 -1.283 6.508 1.00 85.38 88 PRO A CA 1
ATOM 673 C C . PRO A 1 88 ? -0.869 -1.306 5.527 1.00 85.38 88 PRO A C 1
ATOM 675 O O . PRO A 1 88 ? -0.650 -1.371 4.321 1.00 85.38 88 PRO A O 1
ATOM 678 N N . HIS A 1 89 ? -2.118 -1.253 6.002 1.00 79.81 89 HIS A N 1
ATOM 679 C CA . HIS A 1 89 ? -3.283 -1.253 5.109 1.00 79.81 89 HIS A CA 1
ATOM 680 C C . HIS A 1 89 ? -3.352 0.044 4.300 1.00 79.81 89 HIS A C 1
ATOM 682 O O . HIS A 1 89 ? -3.622 0.006 3.102 1.00 79.81 89 HIS A O 1
ATOM 688 N N . LEU A 1 90 ? -3.038 1.176 4.939 1.00 81.25 90 LEU A N 1
ATOM 689 C CA . LEU A 1 90 ? -2.910 2.456 4.249 1.00 81.25 90 LEU A CA 1
ATOM 690 C C . LEU A 1 90 ? -1.667 2.473 3.363 1.00 81.25 90 LEU A C 1
ATOM 692 O O . LEU A 1 90 ? -1.783 2.833 2.197 1.00 81.25 90 LEU A O 1
ATOM 696 N N . ALA A 1 91 ? -0.518 2.005 3.871 1.00 81.00 91 ALA A N 1
ATOM 697 C CA . ALA A 1 91 ? 0.730 1.889 3.111 1.00 81.00 91 ALA A CA 1
ATOM 698 C C . ALA A 1 91 ? 0.530 1.138 1.784 1.00 81.00 91 ALA A C 1
ATOM 700 O O . ALA A 1 91 ? 1.023 1.557 0.743 1.00 81.00 91 ALA A O 1
ATOM 701 N N . ARG A 1 92 ? -0.275 0.069 1.792 1.00 78.00 92 ARG A 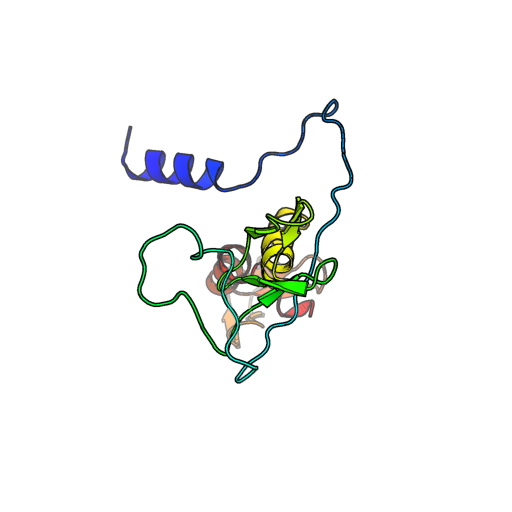N 1
ATOM 702 C CA . ARG A 1 92 ? -0.587 -0.688 0.580 1.00 78.00 92 ARG A CA 1
ATOM 703 C C . ARG A 1 92 ? -1.353 0.136 -0.455 1.00 78.00 92 ARG A C 1
ATOM 705 O O . ARG A 1 92 ? -1.183 -0.116 -1.629 1.00 78.00 92 ARG A O 1
ATOM 712 N N . SER A 1 93 ? -2.149 1.133 -0.077 1.00 79.31 93 SER A N 1
ATOM 713 C CA . SER A 1 93 ? -2.821 1.999 -1.061 1.00 79.31 93 SER A CA 1
ATOM 714 C C . SER A 1 93 ? -1.900 3.037 -1.724 1.00 79.31 93 SER A C 1
ATOM 716 O O . SER A 1 93 ? -2.308 3.660 -2.704 1.00 79.31 93 SER A O 1
ATOM 718 N N . TYR A 1 94 ? -0.654 3.209 -1.256 1.00 77.06 94 TYR A N 1
ATOM 719 C CA . TYR A 1 94 ? 0.242 4.258 -1.766 1.00 77.06 94 TYR A CA 1
ATOM 720 C C . TYR A 1 94 ? 0.553 4.128 -3.258 1.00 77.06 94 TYR A C 1
ATOM 722 O O . TYR A 1 94 ? 0.649 5.154 -3.925 1.00 77.06 94 TYR A O 1
ATOM 730 N N . TYR A 1 95 ? 0.658 2.915 -3.812 1.00 74.69 95 TYR A N 1
ATOM 731 C CA . TYR A 1 95 ? 0.954 2.753 -5.242 1.00 74.69 95 TYR A CA 1
ATOM 732 C C . TYR A 1 95 ? -0.195 3.211 -6.155 1.00 74.69 95 TYR A C 1
ATOM 734 O O . TYR A 1 95 ? 0.037 3.532 -7.316 1.00 74.69 95 TYR A O 1
ATOM 742 N N . HIS A 1 96 ? -1.429 3.289 -5.644 1.00 77.81 96 HIS A N 1
ATOM 743 C CA . HIS A 1 96 ? -2.539 3.905 -6.375 1.00 77.81 96 HIS A CA 1
ATOM 744 C C . HIS A 1 96 ? -2.495 5.435 -6.318 1.00 77.81 96 HIS A C 1
ATOM 746 O O . HIS A 1 96 ? -2.951 6.093 -7.248 1.00 77.81 96 HIS A O 1
ATOM 752 N N . LEU A 1 97 ? -1.961 5.998 -5.231 1.00 77.25 97 LEU A N 1
ATOM 753 C CA . LEU A 1 97 ? -1.822 7.445 -5.053 1.00 77.25 97 LEU A CA 1
ATOM 754 C C . LEU A 1 97 ? -0.625 8.001 -5.834 1.00 77.25 97 LEU A C 1
ATOM 756 O O . LEU A 1 97 ? -0.689 9.112 -6.353 1.00 77.25 97 LEU A O 1
ATOM 760 N N . PHE A 1 98 ? 0.450 7.219 -5.936 1.00 79.88 98 PHE A N 1
ATOM 761 C CA . PHE A 1 98 ? 1.698 7.597 -6.592 1.00 79.88 98 PHE A CA 1
ATOM 762 C C . PHE A 1 98 ? 2.167 6.456 -7.502 1.00 79.88 98 PHE A C 1
ATOM 764 O O . PHE A 1 98 ? 3.052 5.688 -7.115 1.00 79.88 98 PHE A O 1
ATOM 771 N N . PRO A 1 99 ? 1.557 6.295 -8.690 1.00 84.50 99 PRO A N 1
ATOM 772 C CA . PRO A 1 99 ? 1.936 5.230 -9.606 1.00 84.50 99 PRO A CA 1
ATOM 773 C C . PRO A 1 99 ? 3.380 5.412 -10.081 1.00 84.50 99 PRO A C 1
ATOM 775 O O . PRO A 1 99 ? 3.827 6.531 -10.352 1.00 84.50 99 PRO A O 1
ATOM 778 N N . LEU A 1 100 ? 4.103 4.298 -10.202 1.00 89.62 100 LEU A N 1
ATOM 779 C CA . LEU A 1 100 ? 5.443 4.296 -10.774 1.00 89.62 100 LEU A CA 1
ATOM 780 C C . LEU A 1 100 ? 5.367 4.727 -12.254 1.00 89.62 100 LEU A C 1
ATOM 782 O O . LEU A 1 100 ? 4.555 4.169 -12.997 1.00 89.62 100 LEU A O 1
ATOM 786 N N . PRO A 1 101 ? 6.177 5.706 -12.699 1.00 90.94 101 PRO A N 1
ATOM 787 C CA . PRO A 1 101 ? 6.238 6.076 -14.107 1.00 90.94 101 PRO A CA 1
ATOM 788 C C . PRO A 1 101 ? 6.732 4.909 -14.960 1.00 90.94 101 PRO A C 1
ATOM 790 O O . PRO A 1 101 ? 7.698 4.247 -14.578 1.00 90.94 101 PRO A O 1
ATOM 793 N N . ALA A 1 102 ? 6.119 4.725 -16.130 1.00 93.50 102 ALA A N 1
ATOM 794 C CA . ALA A 1 102 ? 6.552 3.726 -17.101 1.00 93.50 102 ALA A CA 1
ATOM 795 C C . ALA A 1 102 ? 8.026 3.928 -17.480 1.00 93.50 102 ALA A C 1
ATOM 797 O O . ALA A 1 102 ? 8.487 5.062 -17.659 1.00 93.50 102 ALA A O 1
ATOM 798 N N . PHE A 1 103 ? 8.762 2.826 -17.601 1.00 94.88 103 PHE A N 1
ATOM 799 C CA . PHE A 1 103 ? 10.156 2.865 -18.027 1.00 94.88 103 PHE A CA 1
ATOM 800 C C . PHE A 1 103 ? 10.253 3.150 -19.527 1.00 94.88 103 PHE A C 1
ATOM 802 O O . PHE A 1 103 ? 9.379 2.780 -20.312 1.00 94.88 103 PHE A O 1
ATOM 809 N N . THR A 1 104 ? 11.316 3.841 -19.934 1.00 93.69 104 THR A N 1
ATOM 810 C CA . THR A 1 104 ? 11.550 4.181 -21.337 1.00 93.69 104 THR A CA 1
ATOM 811 C C . THR A 1 104 ? 12.295 3.050 -22.036 1.00 93.69 104 THR A C 1
ATOM 813 O O . THR A 1 104 ? 13.376 2.648 -21.605 1.00 93.69 104 THR A O 1
ATOM 816 N N . GLU A 1 105 ? 11.718 2.530 -23.120 1.00 92.75 105 GLU A N 1
ATOM 817 C CA . GLU A 1 105 ? 12.361 1.516 -23.960 1.00 92.75 105 GLU A CA 1
ATOM 818 C C . GLU A 1 105 ? 13.479 2.159 -24.791 1.00 92.75 105 GLU A C 1
ATOM 820 O O . GLU A 1 105 ? 13.265 3.148 -25.498 1.00 92.75 105 GLU A O 1
ATOM 825 N N . THR A 1 106 ? 14.680 1.593 -24.707 1.00 87.06 106 THR A N 1
ATOM 826 C CA . THR A 1 106 ? 15.858 2.012 -25.467 1.00 87.06 106 THR A CA 1
ATOM 827 C C . THR A 1 106 ? 16.543 0.809 -26.115 1.00 87.06 106 THR A C 1
ATOM 829 O O . THR A 1 106 ? 16.546 -0.306 -25.587 1.00 87.06 106 THR A O 1
ATOM 832 N N . LEU A 1 107 ? 17.133 1.045 -27.289 1.00 80.19 107 LEU A N 1
ATOM 833 C CA . LEU A 1 107 ? 17.912 0.057 -28.037 1.00 80.19 107 LEU A CA 1
ATOM 834 C C . LEU A 1 107 ? 19.391 0.236 -27.668 1.00 80.19 107 LEU A C 1
ATOM 836 O O . LEU A 1 107 ? 20.076 1.077 -28.249 1.00 80.19 107 LEU A O 1
ATOM 840 N N . LEU A 1 108 ? 19.869 -0.502 -26.663 1.00 72.25 108 LEU A N 1
ATOM 841 C CA . LEU A 1 108 ? 21.293 -0.567 -26.310 1.00 72.25 108 LEU A CA 1
ATOM 842 C C . LEU A 1 108 ? 21.869 -1.934 -26.678 1.00 72.25 108 LEU A C 1
ATOM 844 O O . LEU A 1 108 ? 21.253 -2.960 -26.409 1.00 72.25 108 LEU A O 1
ATOM 848 N N . GLU A 1 109 ? 23.089 -1.939 -27.222 1.00 69.50 109 GLU A N 1
ATOM 849 C CA . GLU A 1 109 ? 23.746 -3.154 -27.724 1.00 69.50 109 GLU A CA 1
ATOM 850 C C . GLU A 1 109 ? 24.016 -4.190 -26.620 1.00 69.50 109 GLU A C 1
ATOM 852 O O . GLU A 1 109 ? 23.862 -5.390 -26.853 1.00 69.50 109 GLU A O 1
ATOM 857 N N . ARG A 1 110 ? 24.412 -3.749 -25.413 1.00 83.75 110 ARG A N 1
ATOM 858 C CA . ARG A 1 110 ? 24.605 -4.601 -24.225 1.00 83.75 110 ARG A CA 1
ATOM 859 C C . ARG A 1 110 ? 24.433 -3.809 -22.932 1.00 83.75 110 ARG A C 1
ATOM 861 O O . ARG A 1 110 ? 25.182 -2.869 -22.683 1.00 83.75 110 ARG A O 1
ATOM 868 N N . SER A 1 111 ? 23.509 -4.234 -22.076 1.00 89.19 111 SER A N 1
ATOM 869 C CA . SER A 1 111 ? 23.341 -3.706 -20.716 1.00 89.19 111 SER A CA 1
ATOM 870 C C . SER A 1 111 ? 23.139 -4.840 -19.711 1.00 89.19 111 SER A C 1
ATOM 872 O O . SER A 1 111 ? 22.742 -5.942 -20.084 1.00 89.19 111 SER A O 1
ATOM 874 N N . ILE A 1 112 ? 23.422 -4.584 -18.435 1.00 92.06 112 ILE A N 1
ATOM 875 C CA . ILE A 1 112 ? 23.157 -5.525 -17.341 1.00 92.06 112 ILE A CA 1
ATOM 876 C C . ILE A 1 112 ? 21.911 -5.037 -16.612 1.00 92.06 112 ILE A C 1
ATOM 878 O O . ILE A 1 112 ? 21.853 -3.889 -16.170 1.00 92.06 112 ILE A O 1
ATOM 882 N N . CYS A 1 113 ? 20.915 -5.909 -16.485 1.00 94.00 113 CYS A N 1
ATOM 883 C CA . CYS A 1 113 ? 19.708 -5.604 -15.733 1.00 94.00 113 CYS A CA 1
ATOM 884 C C . CYS A 1 113 ? 20.030 -5.494 -14.238 1.00 94.00 113 CYS A C 1
ATOM 886 O O . CYS A 1 113 ? 20.518 -6.450 -13.643 1.00 94.00 113 CYS A O 1
ATOM 888 N N . VAL A 1 114 ? 19.682 -4.381 -13.590 1.00 94.19 114 VAL A N 1
ATOM 889 C CA . VAL A 1 114 ? 19.944 -4.199 -12.149 1.00 94.19 114 VAL A CA 1
ATOM 890 C C . VAL A 1 114 ? 19.122 -5.163 -11.284 1.00 94.19 114 VAL A C 1
ATOM 892 O O . VAL A 1 114 ? 19.595 -5.610 -10.244 1.00 94.19 114 VAL A O 1
ATOM 895 N N . GLY A 1 115 ? 17.914 -5.531 -11.724 1.00 93.25 115 GLY A N 1
ATOM 896 C CA . GLY A 1 115 ? 17.029 -6.433 -10.976 1.00 93.25 115 GLY A CA 1
ATOM 897 C C . GLY A 1 115 ? 17.528 -7.881 -10.889 1.00 93.25 115 GLY A C 1
ATOM 898 O O . GLY A 1 115 ? 17.649 -8.424 -9.796 1.00 93.25 115 GLY A O 1
ATOM 899 N N . CYS A 1 116 ? 17.817 -8.512 -12.031 1.00 94.62 116 CYS A N 1
ATOM 900 C CA . CYS A 1 116 ? 18.184 -9.933 -12.111 1.00 94.62 116 CYS A CA 1
ATOM 901 C C . CYS A 1 116 ? 19.639 -10.197 -12.530 1.00 94.62 116 CYS A C 1
ATOM 903 O O . CYS A 1 116 ? 20.038 -11.354 -12.630 1.00 94.62 116 CYS A O 1
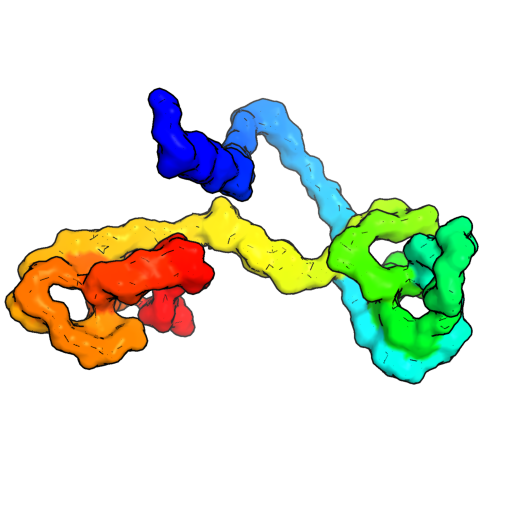ATOM 905 N N . GLN A 1 117 ? 20.430 -9.151 -12.791 1.00 94.12 117 GLN A N 1
ATOM 906 C CA . GLN A 1 117 ? 21.837 -9.229 -13.212 1.00 94.12 117 GLN A CA 1
ATOM 907 C C . GLN A 1 117 ? 22.079 -9.957 -14.547 1.00 94.12 117 GLN A C 1
ATOM 909 O O . GLN A 1 117 ? 23.220 -10.272 -14.884 1.00 94.12 117 GLN A O 1
ATOM 914 N N . SER A 1 118 ? 21.035 -10.196 -15.346 1.00 91.88 118 SER A N 1
ATOM 915 C CA . SER A 1 118 ? 21.177 -10.783 -16.679 1.00 91.88 118 SER A CA 1
ATOM 916 C C . SER A 1 118 ? 21.664 -9.754 -17.702 1.00 91.88 118 SER A C 1
ATOM 918 O O . SER A 1 118 ? 21.356 -8.562 -17.615 1.00 91.88 118 SER A O 1
ATOM 920 N N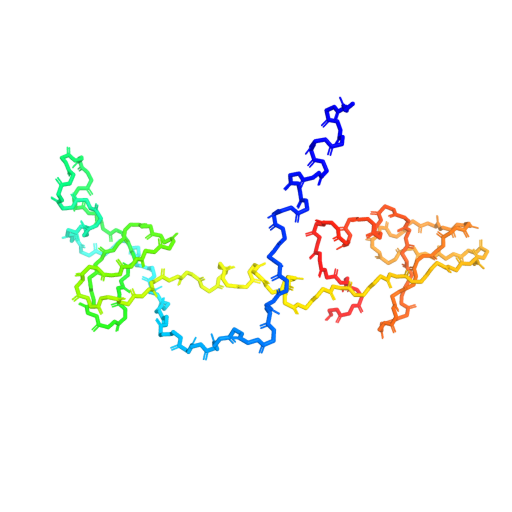 . ILE A 1 119 ? 22.390 -10.231 -18.713 1.00 91.25 119 ILE A N 1
ATOM 921 C CA . ILE A 1 119 ? 22.791 -9.421 -19.868 1.00 91.25 119 ILE A CA 1
ATOM 922 C C . ILE A 1 119 ? 21.590 -9.288 -20.808 1.00 91.25 119 ILE A C 1
ATOM 924 O O . ILE A 1 119 ? 20.946 -10.280 -21.142 1.00 91.25 119 ILE A O 1
ATOM 928 N N . VAL A 1 120 ? 21.308 -8.064 -21.240 1.00 89.81 120 VAL A N 1
ATOM 929 C CA . VAL A 1 120 ? 20.217 -7.706 -22.149 1.00 89.81 120 VAL A CA 1
ATOM 930 C C . VAL A 1 120 ? 20.822 -7.093 -23.411 1.00 89.81 120 VAL A C 1
ATOM 932 O O . VAL A 1 120 ? 21.687 -6.221 -23.310 1.00 89.81 120 VAL A O 1
ATOM 935 N N . THR A 1 121 ? 20.401 -7.568 -24.585 1.00 82.88 1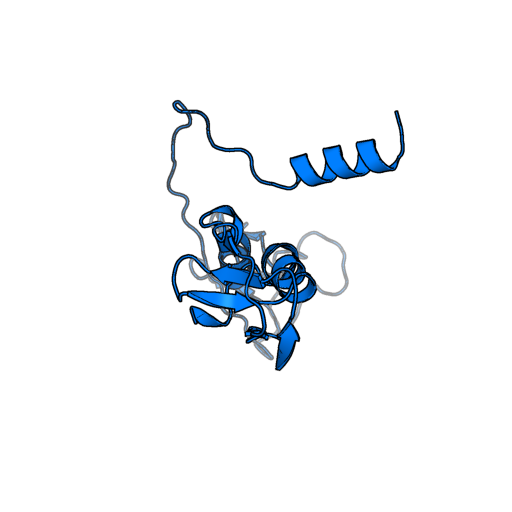21 THR A N 1
ATOM 936 C CA . THR A 1 121 ? 21.039 -7.247 -25.880 1.00 82.88 121 THR A CA 1
ATOM 937 C C . THR A 1 121 ? 20.136 -6.545 -26.891 1.00 82.88 121 THR A C 1
ATOM 939 O O . THR A 1 121 ? 20.633 -6.078 -27.908 1.00 82.88 121 THR A O 1
ATOM 942 N N . GLU A 1 122 ? 18.824 -6.500 -26.658 1.00 80.62 122 GLU A N 1
ATOM 943 C CA . GLU A 1 122 ? 17.867 -5.926 -27.615 1.00 80.62 122 GLU A CA 1
ATOM 944 C C . GLU A 1 122 ? 17.099 -4.754 -27.005 1.00 80.62 122 GLU A C 1
ATOM 946 O O . GLU A 1 122 ? 17.345 -3.596 -27.337 1.00 80.62 122 GLU A O 1
ATOM 951 N N . LYS A 1 123 ? 16.169 -5.059 -26.096 1.00 88.19 123 LYS A N 1
ATOM 952 C CA . LYS A 1 123 ? 15.260 -4.085 -25.493 1.00 88.19 123 LYS A CA 1
ATOM 953 C C . LYS A 1 123 ? 15.612 -3.873 -24.036 1.00 88.19 123 LYS A C 1
ATOM 955 O O . LYS A 1 123 ? 15.496 -4.795 -23.228 1.00 88.19 123 LYS A O 1
ATOM 960 N N . VAL A 1 124 ? 16.035 -2.659 -23.711 1.00 92.44 124 VAL A N 1
ATOM 961 C CA . VAL A 1 124 ? 16.355 -2.251 -22.346 1.00 92.44 124 VAL A CA 1
ATOM 962 C C . VAL A 1 124 ? 15.317 -1.239 -21.882 1.00 92.44 124 VAL A C 1
ATOM 964 O O . VAL A 1 124 ? 14.955 -0.329 -22.620 1.00 92.44 124 VAL A O 1
ATOM 967 N N . TYR A 1 125 ? 14.850 -1.390 -20.647 1.00 94.38 125 TYR A N 1
ATOM 968 C CA . TYR A 1 125 ? 13.893 -0.484 -20.023 1.00 94.38 125 TYR A CA 1
ATOM 969 C C . TYR A 1 125 ? 14.625 0.387 -19.007 1.00 94.38 125 TYR A C 1
ATOM 971 O O . TYR A 1 125 ? 15.239 -0.131 -18.071 1.00 94.38 125 TYR A O 1
ATOM 979 N N . SER A 1 126 ? 14.611 1.705 -19.204 1.00 94.31 126 SER A N 1
ATOM 980 C CA . SER A 1 126 ? 15.299 2.658 -18.333 1.00 94.31 126 SER A CA 1
ATOM 981 C C . SER A 1 126 ? 14.323 3.383 -17.410 1.00 94.31 126 SER A C 1
ATOM 983 O O . SER A 1 126 ? 13.298 3.913 -17.842 1.00 94.31 126 SER A O 1
ATOM 985 N N . CYS A 1 127 ? 14.647 3.435 -16.119 1.00 94.75 127 CYS A N 1
ATOM 986 C CA . CYS A 1 127 ? 13.859 4.210 -15.168 1.00 94.75 127 CYS A CA 1
ATOM 987 C C . CYS A 1 127 ? 14.089 5.719 -15.391 1.00 94.75 127 CYS A C 1
ATOM 989 O O . CYS A 1 127 ? 15.233 6.168 -15.298 1.00 94.75 127 CYS A O 1
ATOM 991 N N . PRO A 1 128 ? 13.042 6.551 -15.560 1.00 93.69 128 PRO A N 1
ATOM 992 C CA . PRO A 1 128 ? 13.213 7.985 -15.823 1.00 93.69 128 PRO A CA 1
ATOM 993 C C . PRO A 1 128 ? 13.804 8.775 -14.643 1.00 93.69 128 PRO A C 1
ATOM 995 O O . PRO A 1 128 ? 14.179 9.932 -14.808 1.00 93.69 128 PRO A O 1
ATOM 998 N N . LYS A 1 129 ? 13.870 8.177 -13.445 1.00 93.38 129 LYS A N 1
ATOM 999 C CA . LYS A 1 129 ? 14.312 8.848 -12.215 1.00 93.38 129 LYS A CA 1
ATOM 1000 C C . LYS A 1 129 ? 15.760 8.524 -11.840 1.00 93.38 129 LYS A C 1
ATOM 1002 O O . LYS A 1 129 ? 16.522 9.442 -11.563 1.00 93.38 129 LYS A O 1
ATOM 1007 N N . CYS A 1 130 ? 16.140 7.245 -11.828 1.00 94.44 130 CYS A N 1
ATOM 1008 C CA . CYS A 1 130 ? 17.503 6.810 -11.489 1.00 94.44 130 CYS A CA 1
ATOM 1009 C C . CYS A 1 130 ? 18.346 6.381 -12.700 1.00 94.44 130 CYS A C 1
ATOM 1011 O O . CYS A 1 130 ? 19.482 5.964 -12.502 1.00 94.44 130 CYS A O 1
ATOM 1013 N N . THR A 1 131 ? 17.776 6.413 -13.914 1.00 92.81 131 THR A N 1
ATOM 1014 C CA . THR A 1 131 ? 18.407 6.043 -15.199 1.00 92.81 131 THR A CA 1
ATOM 1015 C C . THR A 1 131 ? 19.001 4.631 -15.273 1.00 92.81 131 THR A C 1
ATOM 1017 O O . THR A 1 131 ? 19.708 4.300 -16.224 1.00 92.81 131 THR A O 1
ATOM 1020 N N . GLN A 1 132 ? 18.680 3.763 -14.311 1.00 92.88 132 GLN A N 1
ATOM 1021 C CA . GLN A 1 132 ? 19.097 2.362 -14.305 1.00 92.88 132 GLN A CA 1
ATOM 1022 C C . GLN A 1 132 ? 18.326 1.515 -15.321 1.00 92.88 132 GLN A C 1
ATOM 1024 O O . GLN A 1 132 ? 17.199 1.841 -15.693 1.00 92.88 132 GLN A O 1
ATOM 1029 N N . HIS A 1 133 ? 18.947 0.407 -15.730 1.00 93.69 133 HIS A N 1
ATOM 1030 C CA . HIS A 1 133 ? 18.487 -0.472 -16.800 1.00 93.69 133 HIS A CA 1
ATOM 1031 C C . HIS A 1 133 ? 17.870 -1.773 -16.274 1.00 93.69 133 HIS A C 1
ATOM 1033 O O . HIS A 1 133 ? 18.423 -2.424 -15.383 1.00 93.69 133 HIS A O 1
ATOM 1039 N N . PHE A 1 134 ? 16.763 -2.185 -16.888 1.00 94.88 134 PHE A N 1
ATOM 1040 C CA . PHE A 1 134 ? 16.011 -3.391 -16.556 1.00 94.88 134 PHE A CA 1
ATOM 1041 C C . PHE A 1 134 ? 15.673 -4.197 -17.820 1.00 94.88 134 PHE A C 1
ATOM 1043 O O . PHE A 1 134 ? 15.521 -3.632 -18.905 1.00 94.88 134 PHE A O 1
ATOM 1050 N N . CYS A 1 135 ? 15.583 -5.524 -17.692 1.00 94.38 135 CYS A N 1
ATOM 1051 C CA . CYS A 1 135 ? 15.016 -6.388 -18.731 1.00 94.38 135 CYS A CA 1
ATOM 1052 C C . CYS A 1 135 ? 13.478 -6.323 -18.717 1.00 94.38 135 CYS A C 1
ATOM 1054 O O . CYS A 1 135 ? 12.894 -5.818 -17.757 1.00 94.38 135 CYS A O 1
ATOM 1056 N N . LEU A 1 136 ? 12.829 -6.881 -19.747 1.00 93.12 136 LEU A N 1
ATOM 1057 C CA . LEU A 1 136 ? 11.364 -6.940 -19.847 1.00 93.12 136 LEU A CA 1
ATOM 1058 C C . LEU A 1 136 ? 10.718 -7.610 -18.624 1.00 93.12 136 LEU A C 1
ATOM 1060 O O . LEU A 1 136 ? 9.765 -7.080 -18.065 1.00 93.12 136 LEU A O 1
ATOM 1064 N N . ASP A 1 137 ? 11.256 -8.743 -18.170 1.00 94.75 137 ASP A N 1
ATOM 1065 C CA . ASP A 1 137 ? 10.675 -9.477 -17.039 1.00 94.75 137 ASP A CA 1
ATOM 1066 C C . ASP A 1 137 ? 10.753 -8.672 -15.736 1.00 94.75 137 ASP A C 1
ATOM 1068 O O . ASP A 1 137 ? 9.807 -8.647 -14.947 1.00 94.75 137 ASP A O 1
ATOM 1072 N N . CYS A 1 138 ? 11.873 -7.975 -15.513 1.00 95.31 138 CYS A N 1
ATOM 1073 C CA . CYS A 1 138 ? 12.012 -7.084 -14.368 1.00 95.31 138 CYS A CA 1
ATOM 1074 C C . CYS A 1 138 ? 11.097 -5.865 -14.486 1.00 95.31 138 CYS A C 1
ATOM 1076 O O . CYS A 1 138 ? 10.530 -5.468 -13.475 1.00 95.31 138 CYS A O 1
ATOM 1078 N N . ASP A 1 139 ? 10.930 -5.292 -15.679 1.00 95.12 139 ASP A N 1
ATOM 1079 C CA . ASP A 1 139 ? 10.002 -4.184 -15.917 1.00 95.12 139 ASP A CA 1
ATOM 1080 C C . ASP A 1 139 ? 8.554 -4.577 -15.579 1.00 95.12 139 ASP A C 1
ATOM 1082 O O . ASP A 1 139 ? 7.898 -3.902 -14.781 1.00 95.12 139 ASP A O 1
ATOM 1086 N N . LEU A 1 140 ? 8.092 -5.727 -16.082 1.00 94.25 140 LEU A N 1
ATOM 1087 C CA . LEU A 1 140 ? 6.769 -6.281 -15.774 1.00 94.25 140 LEU A CA 1
ATOM 1088 C C . LEU A 1 140 ? 6.605 -6.540 -14.273 1.00 94.25 140 LEU A C 1
ATOM 1090 O O . LEU A 1 140 ? 5.635 -6.094 -13.660 1.00 94.25 140 LEU A O 1
ATOM 1094 N N . TYR A 1 141 ? 7.580 -7.200 -13.644 1.00 94.88 141 TYR A N 1
ATOM 1095 C CA . TYR A 1 141 ? 7.528 -7.488 -12.211 1.00 94.88 141 TYR A CA 1
ATOM 1096 C C . TYR A 1 141 ? 7.485 -6.211 -11.357 1.00 94.88 141 TYR A C 1
ATOM 1098 O O . TYR A 1 141 ? 6.742 -6.128 -10.371 1.00 94.88 141 TYR A O 1
ATOM 1106 N N . ILE A 1 142 ? 8.259 -5.195 -11.747 1.00 94.50 142 ILE A N 1
ATOM 1107 C CA . ILE A 1 142 ? 8.292 -3.898 -11.077 1.00 94.50 142 ILE A CA 1
ATOM 1108 C C . ILE A 1 142 ? 6.932 -3.200 -11.177 1.00 94.50 142 ILE A C 1
ATOM 1110 O O . ILE A 1 142 ? 6.456 -2.683 -10.168 1.00 94.50 142 ILE A O 1
ATOM 1114 N N . HIS A 1 143 ? 6.288 -3.209 -12.343 1.00 91.75 143 HIS A N 1
ATOM 1115 C CA . HIS A 1 143 ? 5.029 -2.491 -12.557 1.00 91.75 143 HIS A CA 1
ATOM 1116 C C . HIS A 1 143 ? 3.782 -3.240 -12.066 1.00 91.75 143 HIS A C 1
ATOM 1118 O O . HIS A 1 143 ? 2.810 -2.589 -11.686 1.00 91.75 143 HIS A O 1
ATOM 1124 N N . GLU A 1 144 ? 3.791 -4.575 -12.043 1.00 88.19 144 GLU A N 1
ATOM 1125 C CA . GLU A 1 144 ? 2.621 -5.378 -11.657 1.00 88.19 144 GLU A CA 1
ATOM 1126 C C . GLU A 1 144 ? 2.642 -5.840 -10.198 1.00 88.19 144 GLU A C 1
ATOM 1128 O O . GLU A 1 144 ? 1.589 -6.010 -9.582 1.00 88.19 144 GLU A O 1
ATOM 1133 N N . THR A 1 145 ? 3.833 -6.069 -9.635 1.00 89.25 145 THR A N 1
ATOM 1134 C CA . THR A 1 145 ? 3.979 -6.666 -8.298 1.00 89.25 145 THR A CA 1
ATOM 1135 C C . THR A 1 145 ? 4.629 -5.699 -7.318 1.00 89.25 145 THR A C 1
ATOM 1137 O O . THR A 1 145 ? 4.046 -5.387 -6.277 1.00 89.25 145 THR A O 1
ATOM 1140 N N . LEU A 1 146 ? 5.828 -5.201 -7.634 1.00 90.56 146 LEU A N 1
ATOM 1141 C CA . LEU A 1 146 ? 6.633 -4.436 -6.675 1.00 90.56 146 LEU A CA 1
ATOM 1142 C C . LEU A 1 146 ? 6.147 -2.988 -6.503 1.00 90.56 146 LEU A C 1
ATOM 1144 O O . LEU A 1 146 ? 6.266 -2.419 -5.416 1.00 90.56 146 LEU A O 1
ATOM 1148 N N . HIS A 1 147 ? 5.615 -2.399 -7.576 1.00 90.56 147 HIS A N 1
ATOM 1149 C CA . HIS A 1 147 ? 5.162 -1.010 -7.695 1.00 90.56 147 HIS A CA 1
ATOM 1150 C C . HIS A 1 147 ? 6.204 0.045 -7.278 1.00 90.56 147 HIS A C 1
ATOM 1152 O O . HIS A 1 147 ? 5.864 1.193 -7.003 1.00 90.56 147 HIS A O 1
ATOM 1158 N N . ASN A 1 148 ? 7.481 -0.338 -7.220 1.00 89.94 148 ASN A N 1
ATOM 1159 C CA . ASN A 1 148 ? 8.604 0.504 -6.830 1.00 89.94 148 ASN A CA 1
ATOM 1160 C C . ASN A 1 148 ? 9.824 0.116 -7.661 1.00 89.94 148 ASN A C 1
ATOM 1162 O O . ASN A 1 148 ? 10.091 -1.069 -7.843 1.00 89.94 148 ASN A O 1
ATOM 1166 N N . CYS A 1 149 ? 10.585 1.103 -8.131 1.00 93.44 149 CYS A N 1
ATOM 1167 C CA . CYS A 1 149 ? 11.852 0.848 -8.812 1.00 93.44 149 CYS A CA 1
ATOM 1168 C C . CYS A 1 149 ? 12.942 0.505 -7.775 1.00 93.44 149 CYS A C 1
ATOM 1170 O O . CYS A 1 149 ? 13.253 1.372 -6.954 1.00 93.44 149 CYS A O 1
ATOM 1172 N N . PRO A 1 150 ? 13.574 -0.688 -7.825 1.00 93.12 150 PRO A N 1
ATOM 1173 C CA . PRO A 1 150 ? 14.654 -1.069 -6.908 1.00 93.12 150 PRO A CA 1
ATOM 1174 C C . 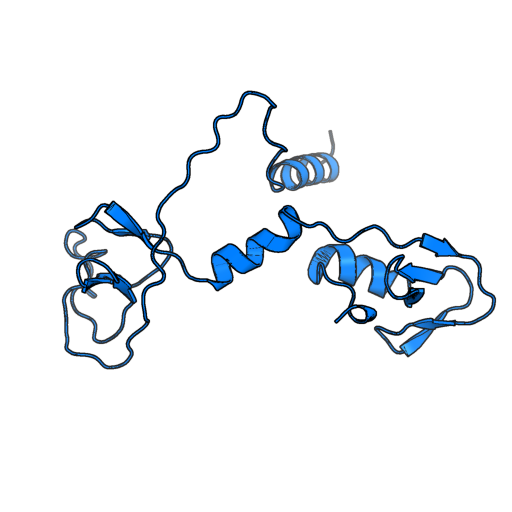PRO A 1 150 ? 15.855 -0.123 -6.940 1.00 93.12 150 PRO A C 1
ATOM 1176 O O . PRO A 1 150 ? 16.571 -0.008 -5.958 1.00 93.12 150 PRO A O 1
ATOM 1179 N N . GLY A 1 151 ? 16.067 0.558 -8.068 1.00 91.94 151 GLY A N 1
ATOM 1180 C CA . GLY A 1 151 ? 17.151 1.518 -8.249 1.00 91.94 151 GLY A CA 1
ATOM 1181 C C . GLY A 1 151 ? 16.908 2.906 -7.669 1.00 91.94 151 GLY A C 1
ATOM 1182 O O . GLY A 1 151 ? 17.821 3.723 -7.659 1.00 91.94 151 GLY A O 1
ATOM 1183 N N . CYS A 1 152 ? 15.667 3.215 -7.290 1.00 91.38 152 CYS A N 1
ATOM 1184 C CA . CYS A 1 152 ? 15.291 4.502 -6.699 1.00 91.38 152 CYS A CA 1
ATOM 1185 C C . CYS A 1 152 ? 15.209 4.463 -5.168 1.00 91.38 152 CYS A C 1
ATOM 1187 O O . CYS A 1 152 ? 14.990 5.519 -4.570 1.00 91.38 152 CYS A O 1
ATOM 1189 N N . LEU A 1 153 ? 15.289 3.267 -4.579 1.00 85.50 153 LEU A N 1
ATOM 1190 C CA . LEU A 1 153 ? 15.358 3.041 -3.136 1.00 85.50 153 LEU A CA 1
ATOM 1191 C C . LEU A 1 153 ? 16.799 3.229 -2.657 1.00 85.50 153 LEU A C 1
ATOM 1193 O O . LEU A 1 153 ? 16.956 3.818 -1.567 1.00 85.50 153 LEU A O 1
#